Protein AF-A0A5K0Z6K7-F1 (afdb_monomer_lite)

Radius of gyration: 19.3 Å; chains: 1; bounding box: 30×41×58 Å

InterPro domains:
  IPR002132 Large ribosomal subunit protein uL5 [PTHR11994] (1-59)
  IPR022803 Large ribosomal subunit protein uL5 domain superfamily [G3DSA:3.30.1440.10] (1-60)
  IPR022803 Large ribosomal subunit protein uL5 domain superfamily [SSF55282] (1-56)

Structure (mmCIF, N/CA/C/O backbone):
data_AF-A0A5K0Z6K7-F1
#
_entry.id   AF-A0A5K0Z6K7-F1
#
loop_
_atom_site.group_PDB
_atom_site.id
_atom_site.type_symbol
_atom_site.label_atom_id
_atom_site.label_alt_id
_atom_site.label_comp_id
_atom_site.label_asym_id
_atom_site.label_entity_id
_atom_site.label_seq_id
_atom_site.pdbx_PDB_ins_code
_atom_site.Cartn_x
_atom_site.Cartn_y
_atom_site.Cartn_z
_atom_site.occupancy
_atom_site.B_iso_or_equiv
_atom_site.auth_seq_id
_atom_site.auth_comp_id
_atom_site.auth_asym_id
_atom_site.auth_atom_id
_atom_site.pdbx_PDB_model_num
ATOM 1 N N . TYR A 1 1 ? 19.917 -20.381 -13.107 1.00 78.25 1 TYR A N 1
ATOM 2 C CA . TYR A 1 1 ? 18.893 -20.918 -14.017 1.00 78.25 1 TYR A CA 1
ATOM 3 C C . TYR A 1 1 ? 19.026 -22.419 -13.962 1.00 78.25 1 TYR A C 1
ATOM 5 O O . TYR A 1 1 ? 20.083 -22.920 -14.323 1.00 78.25 1 TYR A O 1
ATOM 13 N N . ASP A 1 2 ? 18.031 -23.095 -13.405 1.00 82.81 2 ASP A N 1
ATOM 14 C CA . ASP A 1 2 ? 17.981 -24.551 -13.393 1.00 82.81 2 ASP A CA 1
ATOM 15 C C . ASP A 1 2 ? 17.013 -24.989 -14.506 1.00 82.81 2 ASP A C 1
ATOM 17 O O . ASP A 1 2 ? 15.817 -24.695 -14.418 1.00 82.81 2 ASP A O 1
ATOM 21 N N . PRO A 1 3 ? 17.509 -25.632 -15.579 1.00 86.62 3 PRO A N 1
ATOM 22 C CA . PRO A 1 3 ? 16.679 -26.060 -16.701 1.00 86.62 3 PRO A CA 1
ATOM 23 C C . PRO A 1 3 ? 15.596 -27.078 -16.322 1.00 86.62 3 PRO A C 1
ATOM 25 O O . PRO A 1 3 ? 14.652 -27.253 -17.086 1.00 86.62 3 PRO A O 1
ATOM 28 N N . SER A 1 4 ? 15.717 -27.752 -15.173 1.00 86.75 4 SER A N 1
ATOM 29 C CA . SER A 1 4 ? 14.763 -28.777 -14.735 1.00 86.75 4 SER A CA 1
ATOM 30 C C . SER A 1 4 ? 13.474 -28.202 -14.139 1.00 86.75 4 SER A C 1
ATOM 32 O O . SER A 1 4 ? 12.434 -28.856 -14.169 1.00 86.75 4 SER A O 1
ATOM 34 N N . THR A 1 5 ? 13.524 -26.978 -13.605 1.00 85.06 5 THR A N 1
ATOM 35 C CA . THR A 1 5 ? 12.426 -26.396 -12.820 1.00 85.06 5 THR A CA 1
ATOM 36 C C . THR A 1 5 ? 11.408 -25.638 -13.678 1.00 85.06 5 THR A C 1
ATOM 38 O O . THR A 1 5 ? 10.250 -25.546 -13.283 1.00 85.06 5 THR A O 1
ATOM 41 N N . GLY A 1 6 ? 11.798 -25.125 -14.851 1.00 86.38 6 GLY A N 1
ATOM 42 C CA . GLY A 1 6 ? 10.943 -24.299 -15.719 1.00 86.38 6 GLY A CA 1
ATOM 43 C C . GLY A 1 6 ? 10.857 -22.820 -15.302 1.00 86.38 6 GLY A C 1
ATOM 44 O O . GLY A 1 6 ? 11.513 -22.382 -14.357 1.00 86.38 6 GLY A O 1
ATOM 45 N N . ILE A 1 7 ? 10.071 -22.025 -16.042 1.00 90.50 7 ILE A N 1
ATOM 46 C CA . ILE A 1 7 ? 9.847 -20.592 -15.769 1.00 90.50 7 ILE A CA 1
ATOM 47 C C . ILE A 1 7 ? 8.499 -20.424 -15.066 1.00 90.50 7 ILE A C 1
ATOM 49 O O . ILE A 1 7 ? 7.466 -20.799 -15.617 1.00 90.50 7 ILE A O 1
ATOM 53 N N . TYR A 1 8 ? 8.508 -19.798 -13.890 1.00 89.19 8 TYR A N 1
ATOM 54 C CA . TYR A 1 8 ? 7.294 -19.456 -13.149 1.00 89.19 8 TYR A CA 1
ATOM 55 C C . TYR A 1 8 ? 7.053 -17.949 -13.171 1.00 89.19 8 TYR A C 1
ATOM 57 O O . TYR A 1 8 ? 7.968 -17.157 -12.945 1.00 89.19 8 TYR A O 1
ATOM 65 N N . GLY A 1 9 ? 5.805 -17.563 -13.433 1.00 92.06 9 GLY A N 1
ATOM 66 C CA . GLY A 1 9 ? 5.328 -16.205 -13.194 1.00 92.06 9 GLY A CA 1
ATOM 67 C C . GLY A 1 9 ? 5.043 -15.980 -11.710 1.00 92.06 9 GLY A C 1
ATOM 68 O O . GLY A 1 9 ? 4.788 -16.926 -10.965 1.00 92.06 9 GLY A O 1
ATOM 69 N N . MET A 1 10 ? 5.073 -14.722 -11.282 1.00 95.38 10 MET A N 1
ATOM 70 C CA . MET A 1 10 ? 4.720 -14.328 -9.923 1.00 95.38 10 MET A CA 1
ATOM 71 C C . MET A 1 10 ? 3.958 -13.010 -9.947 1.00 95.38 10 MET A C 1
ATOM 73 O O . MET A 1 10 ? 4.377 -12.061 -10.609 1.00 95.38 10 MET A O 1
ATOM 77 N N . ASP A 1 11 ? 2.889 -12.958 -9.158 1.00 94.06 11 ASP A N 1
ATOM 78 C CA . ASP A 1 11 ? 2.154 -11.734 -8.873 1.00 94.06 11 ASP A CA 1
ATOM 79 C C . ASP A 1 11 ? 2.608 -11.150 -7.536 1.00 94.06 11 ASP A C 1
ATOM 81 O O . ASP A 1 11 ? 2.687 -11.846 -6.520 1.00 94.06 11 ASP A O 1
ATOM 85 N N . PHE A 1 12 ? 2.875 -9.846 -7.526 1.00 92.50 12 PHE A N 1
ATOM 86 C CA . PHE A 1 12 ? 3.242 -9.111 -6.321 1.00 92.50 12 PHE A CA 1
ATOM 87 C C . PHE A 1 12 ? 2.130 -8.145 -5.926 1.00 92.50 12 PHE A C 1
ATOM 89 O O . PHE A 1 12 ? 1.722 -7.290 -6.711 1.00 92.50 12 PHE A O 1
ATOM 96 N N . TYR A 1 13 ? 1.695 -8.230 -4.669 1.00 95.38 13 TYR A N 1
ATOM 97 C CA . TYR A 1 13 ? 0.806 -7.252 -4.053 1.00 95.38 13 TYR A CA 1
ATOM 98 C C . TYR A 1 13 ? 1.440 -6.704 -2.777 1.00 95.38 13 TYR A C 1
ATOM 100 O O . TYR A 1 13 ? 1.806 -7.461 -1.878 1.00 95.38 13 TYR A O 1
ATOM 108 N N . VAL A 1 14 ? 1.575 -5.380 -2.701 1.00 94.25 14 VAL A N 1
ATOM 109 C CA . VAL A 1 14 ? 2.245 -4.692 -1.592 1.00 94.25 14 VAL A CA 1
ATOM 110 C C . VAL A 1 14 ? 1.247 -3.797 -0.870 1.00 94.25 14 VAL A C 1
ATOM 112 O O . VAL A 1 14 ? 0.582 -2.966 -1.486 1.00 94.25 14 VAL A O 1
ATOM 115 N N . VAL A 1 15 ? 1.169 -3.948 0.453 1.00 95.50 15 VAL A N 1
ATOM 116 C CA . VAL A 1 15 ? 0.309 -3.133 1.320 1.00 95.50 15 VAL A CA 1
ATOM 117 C C . VAL A 1 15 ? 1.150 -2.078 2.030 1.00 95.50 15 VAL A C 1
ATOM 119 O O . VAL A 1 15 ? 2.132 -2.405 2.695 1.00 95.50 15 VAL A O 1
ATOM 122 N N . LEU A 1 16 ? 0.739 -0.814 1.919 1.00 96.00 16 LEU A N 1
ATOM 123 C CA . LEU A 1 16 ? 1.363 0.311 2.613 1.00 96.00 16 LEU A CA 1
AT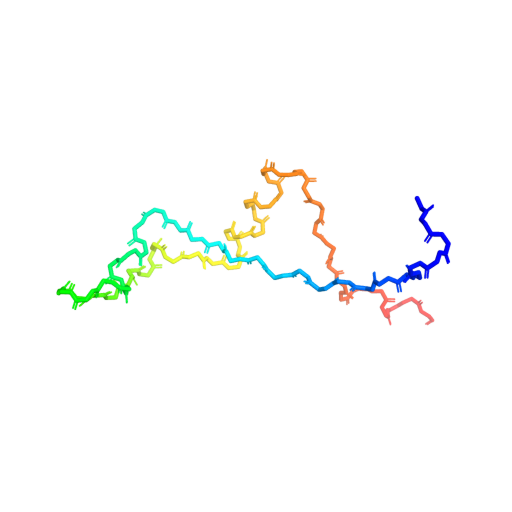OM 124 C C . LEU A 1 16 ? 0.521 0.718 3.827 1.00 96.00 16 LEU A C 1
ATOM 126 O O . LEU A 1 16 ? -0.675 0.975 3.706 1.00 96.00 16 LEU A O 1
ATOM 130 N N . GLU A 1 17 ? 1.155 0.832 4.994 1.00 95.94 17 GLU A N 1
ATOM 131 C CA . GLU A 1 17 ? 0.528 1.323 6.225 1.00 95.94 17 GLU A CA 1
ATOM 132 C C . GLU A 1 17 ? 1.436 2.343 6.924 1.00 95.94 17 GLU A C 1
ATOM 134 O O . GLU A 1 17 ? 2.663 2.235 6.900 1.00 95.94 17 GLU A O 1
ATOM 139 N N . ARG A 1 18 ? 0.826 3.325 7.598 1.00 95.38 18 ARG A N 1
ATOM 140 C CA . ARG A 1 18 ? 1.533 4.223 8.523 1.00 95.38 18 ARG A CA 1
ATOM 141 C C . ARG A 1 18 ? 1.622 3.578 9.912 1.00 95.38 18 ARG A C 1
ATOM 143 O O . ARG A 1 18 ? 0.785 2.752 10.291 1.00 95.38 18 ARG A O 1
ATOM 150 N N . ALA A 1 19 ? 2.610 3.979 10.711 1.00 95.75 19 ALA A N 1
ATOM 151 C CA . ALA A 1 19 ? 2.693 3.554 12.107 1.00 95.75 19 ALA A CA 1
ATOM 152 C C . ALA A 1 19 ? 1.458 4.050 12.884 1.00 95.75 19 ALA A C 1
ATOM 154 O O . ALA A 1 19 ? 1.279 5.249 13.064 1.00 95.75 19 ALA A O 1
ATOM 155 N N . GLY A 1 20 ? 0.604 3.124 13.330 1.00 95.50 20 GLY A N 1
ATOM 156 C CA . GLY A 1 20 ? -0.664 3.454 14.002 1.00 95.50 20 GLY A CA 1
ATOM 157 C C . GLY A 1 20 ? -1.848 2.574 13.595 1.00 95.50 20 GLY A C 1
ATOM 158 O O . GLY A 1 20 ? -2.819 2.466 14.342 1.00 95.50 20 GLY A O 1
ATOM 159 N N . TYR A 1 21 ? -1.745 1.834 12.486 1.00 96.62 21 TYR A N 1
ATOM 160 C CA . TYR A 1 21 ? -2.817 0.961 11.975 1.00 96.62 21 TYR A CA 1
ATOM 161 C C . TYR A 1 21 ? -3.228 -0.190 12.906 1.00 96.62 21 TYR A C 1
ATOM 163 O O . TYR A 1 21 ? -4.253 -0.840 12.702 1.00 96.62 21 TYR A O 1
ATOM 171 N N . ARG A 1 22 ? -2.485 -0.440 13.988 1.00 96.62 22 ARG A N 1
ATOM 172 C CA . ARG A 1 22 ? -2.865 -1.441 14.992 1.00 96.62 22 ARG A CA 1
ATOM 173 C C . ARG A 1 22 ? -4.212 -1.133 15.658 1.00 96.62 22 ARG A C 1
ATOM 175 O O . ARG A 1 22 ? -4.885 -2.068 16.089 1.00 96.62 22 ARG A O 1
ATOM 182 N N . VAL A 1 23 ? -4.637 0.132 15.738 1.00 97.19 23 VAL A N 1
ATOM 183 C CA . VAL A 1 23 ? -5.895 0.516 16.413 1.00 97.19 23 VAL A CA 1
ATOM 184 C C . VAL A 1 23 ? -7.144 -0.131 15.801 1.00 97.19 23 VAL A C 1
ATOM 186 O O . VAL A 1 23 ? -8.073 -0.453 16.542 1.00 97.19 23 VAL A O 1
ATOM 189 N N . SER A 1 24 ? -7.132 -0.420 14.494 1.00 96.94 24 SER A N 1
ATOM 190 C CA . SER A 1 24 ? -8.230 -1.104 13.793 1.00 96.94 24 SER A CA 1
ATOM 191 C C . SER A 1 24 ? -8.136 -2.632 13.836 1.00 96.94 24 SER A C 1
ATOM 193 O O . 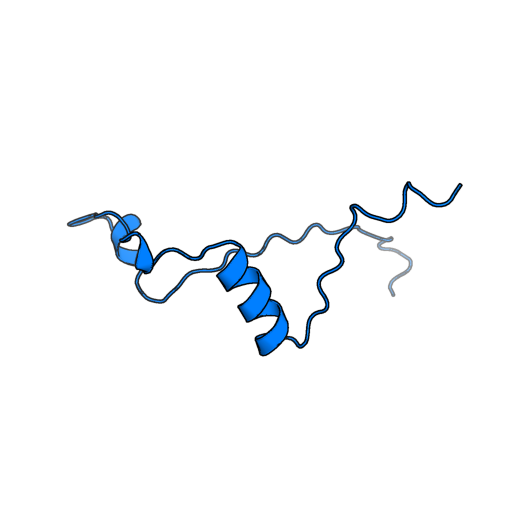SER A 1 24 ? -9.111 -3.319 13.526 1.00 96.94 24 SER A O 1
ATOM 195 N N . ARG A 1 25 ? -6.988 -3.188 14.239 1.00 96.44 25 ARG A N 1
ATOM 196 C CA . ARG A 1 25 ? -6.722 -4.638 14.256 1.00 96.44 25 ARG A CA 1
ATOM 197 C C . ARG A 1 25 ? -6.688 -5.236 15.663 1.00 96.44 25 ARG A C 1
ATOM 199 O O . ARG A 1 25 ? -6.902 -6.432 15.823 1.00 96.44 25 ARG A O 1
ATOM 206 N N . ARG A 1 26 ? -6.423 -4.424 16.692 1.00 97.00 26 ARG A N 1
ATOM 207 C CA . ARG A 1 26 ? -6.333 -4.881 18.089 1.00 97.00 26 ARG A CA 1
ATOM 208 C C . ARG A 1 26 ? -7.662 -5.448 18.603 1.00 97.00 26 ARG A C 1
ATOM 210 O O . ARG A 1 26 ? -8.728 -4.951 18.257 1.00 97.00 26 ARG A O 1
ATOM 217 N N . ARG A 1 27 ? -7.577 -6.449 19.489 1.00 97.19 27 ARG A N 1
ATOM 218 C CA . ARG A 1 27 ? -8.740 -7.116 20.107 1.00 97.19 27 ARG A CA 1
ATOM 219 C C . ARG A 1 27 ? -9.497 -6.218 21.091 1.00 97.19 27 ARG A C 1
ATOM 221 O O . ARG A 1 27 ? -10.716 -6.139 21.033 1.00 97.19 27 ARG A O 1
ATOM 228 N N . ARG A 1 28 ? -8.785 -5.553 22.007 1.00 96.81 28 ARG A N 1
ATOM 229 C CA . ARG A 1 28 ? -9.373 -4.658 23.021 1.00 96.81 28 ARG A CA 1
ATOM 230 C C . ARG A 1 28 ? -9.357 -3.206 22.536 1.00 96.81 28 ARG A C 1
ATOM 232 O O . ARG A 1 28 ? -8.355 -2.768 21.973 1.00 96.81 28 ARG A O 1
ATOM 239 N N . CYS A 1 29 ? -10.439 -2.467 22.799 1.00 96.44 29 CYS A N 1
ATOM 240 C CA . CYS A 1 29 ? -10.607 -1.050 22.442 1.00 96.44 29 CYS A CA 1
ATOM 241 C C . CYS A 1 29 ? -10.352 -0.764 20.950 1.00 96.44 29 CYS A C 1
ATOM 243 O O . CYS A 1 29 ? -9.658 0.194 20.602 1.00 96.44 29 CYS A O 1
ATOM 245 N N . LYS A 1 30 ? -10.841 -1.625 20.054 1.00 97.81 30 LYS A N 1
ATOM 246 C CA . LYS A 1 30 ? -10.723 -1.418 18.606 1.00 97.81 30 LYS A CA 1
ATOM 247 C C . LYS A 1 30 ? -11.373 -0.091 18.204 1.00 97.81 30 LYS A C 1
ATOM 249 O O . LYS A 1 30 ? -12.464 0.226 18.664 1.00 97.81 30 LYS A O 1
ATOM 254 N N . SER A 1 31 ? -10.700 0.669 17.349 1.00 97.12 31 SER A N 1
ATOM 255 C CA . SER A 1 31 ? -11.195 1.947 16.838 1.00 97.12 31 SER A CA 1
ATOM 256 C C . SER A 1 31 ? -10.807 2.139 15.374 1.00 97.12 31 SER A C 1
ATOM 258 O O . SER A 1 31 ? -9.919 1.461 14.851 1.00 97.12 31 SER A O 1
ATOM 260 N N . CYS A 1 32 ? -11.482 3.059 14.691 1.00 96.50 32 CYS A N 1
ATOM 261 C CA . CYS A 1 32 ? -11.185 3.375 13.299 1.00 96.50 32 CYS A CA 1
ATOM 262 C C . CYS A 1 32 ? -9.845 4.112 13.161 1.00 96.50 32 CYS A C 1
ATOM 264 O O . CYS A 1 32 ? -9.462 4.901 14.025 1.00 96.50 32 CYS A O 1
ATOM 266 N N . VAL A 1 33 ? -9.155 3.889 12.039 1.00 96.88 33 VAL A N 1
ATOM 267 C CA . VAL A 1 33 ? -8.033 4.742 11.625 1.00 96.88 33 VAL A CA 1
ATOM 268 C C . VAL A 1 33 ? -8.605 6.058 11.101 1.00 96.88 33 VAL A C 1
ATOM 270 O O . VAL A 1 33 ? -9.449 6.044 10.195 1.00 96.88 33 VAL A O 1
ATOM 273 N N . GLY A 1 34 ? -8.156 7.172 11.684 1.00 96.56 34 GLY A N 1
ATOM 274 C CA . GLY A 1 34 ? -8.584 8.519 11.307 1.00 96.56 34 GLY A CA 1
ATOM 275 C C . GLY A 1 34 ? -8.262 8.848 9.849 1.00 96.56 34 GLY A C 1
ATOM 276 O O . GLY A 1 34 ? -7.290 8.336 9.297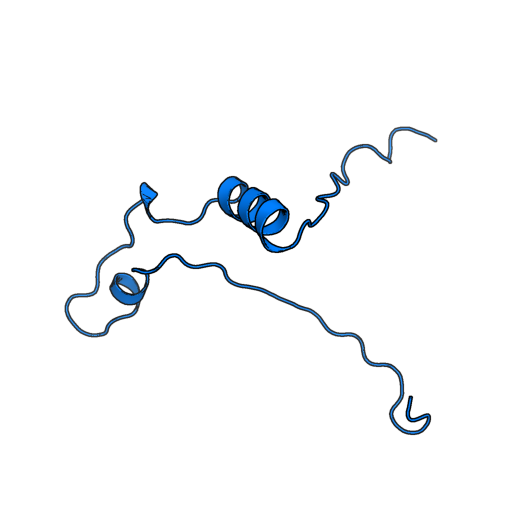 1.00 96.56 34 GLY A O 1
ATOM 277 N N . LEU A 1 35 ? -9.077 9.708 9.232 1.00 95.50 35 LEU A N 1
ATOM 278 C CA . LEU A 1 35 ? -9.033 9.998 7.794 1.00 95.50 35 LEU A CA 1
ATOM 279 C C . LEU A 1 35 ? -7.640 10.437 7.318 1.00 95.50 35 LEU A C 1
ATOM 281 O O . LEU A 1 35 ? -7.094 9.831 6.404 1.00 95.50 35 LEU A O 1
ATOM 285 N N . HIS A 1 36 ? -7.030 11.411 7.995 1.00 95.62 36 HIS A N 1
ATOM 286 C CA . HIS A 1 36 ? -5.700 11.931 7.650 1.00 95.62 36 HIS A CA 1
ATOM 287 C C .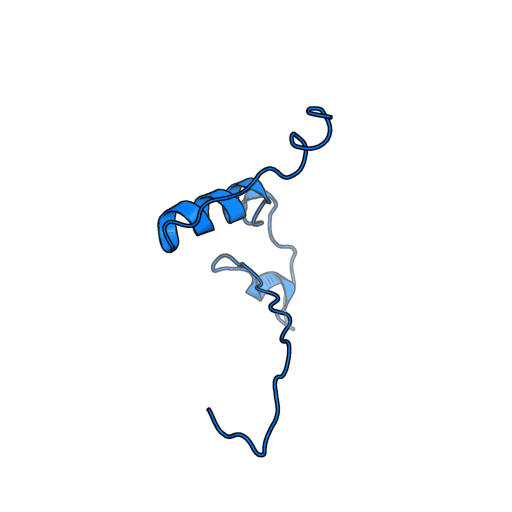 HIS A 1 36 ? -4.551 10.944 7.902 1.00 95.62 36 HIS A C 1
ATOM 289 O O . HIS A 1 36 ? -3.443 11.149 7.418 1.00 95.62 36 HIS A O 1
ATOM 295 N N . HIS A 1 37 ? -4.790 9.880 8.673 1.00 96.75 37 HIS A N 1
ATOM 296 C CA . HIS A 1 37 ? -3.797 8.832 8.905 1.00 96.75 37 HIS A CA 1
ATOM 297 C C . HIS A 1 37 ? -3.875 7.719 7.849 1.00 96.75 37 HIS A C 1
ATOM 299 O O . HIS A 1 37 ? -3.006 6.844 7.797 1.00 96.75 37 HIS A O 1
ATOM 305 N N . ARG A 1 38 ? -4.914 7.720 7.003 1.00 96.00 38 ARG A N 1
ATOM 306 C CA . ARG A 1 38 ? -5.024 6.755 5.911 1.00 96.00 38 ARG A CA 1
ATOM 307 C C . ARG A 1 38 ? -4.014 7.076 4.814 1.00 96.00 38 ARG A C 1
ATOM 309 O O . ARG A 1 38 ? -3.665 8.232 4.608 1.00 96.00 38 ARG A O 1
ATOM 316 N N . VAL A 1 39 ? -3.525 6.041 4.136 1.00 96.62 39 VAL A N 1
ATOM 317 C CA . VAL A 1 39 ? -2.662 6.213 2.961 1.00 96.62 39 VAL A CA 1
ATOM 318 C C . VAL A 1 39 ? -3.575 6.388 1.755 1.00 96.62 39 VAL A C 1
ATOM 320 O O . VAL A 1 39 ? -4.427 5.536 1.504 1.00 96.62 39 VAL A O 1
ATOM 323 N N . THR A 1 40 ? -3.436 7.503 1.044 1.00 96.69 40 THR A N 1
ATOM 324 C CA . THR A 1 40 ? -4.151 7.749 -0.214 1.00 96.69 40 THR A CA 1
ATOM 325 C C . THR A 1 40 ? -3.355 7.216 -1.403 1.00 96.69 40 THR A C 1
ATOM 327 O O . THR A 1 40 ? -2.186 6.836 -1.281 1.00 96.69 40 THR A O 1
ATOM 330 N N . LYS A 1 41 ? -3.979 7.197 -2.583 1.00 94.00 41 LYS A N 1
ATOM 331 C CA . LYS A 1 41 ? -3.305 6.811 -3.826 1.00 94.00 41 LYS A CA 1
ATOM 332 C C . LYS A 1 41 ? -2.115 7.734 -4.107 1.00 94.00 41 LYS A C 1
ATOM 334 O O . LYS A 1 41 ? -1.038 7.267 -4.459 1.00 94.00 41 LYS A O 1
ATOM 339 N N . GLU A 1 42 ? -2.298 9.034 -3.919 1.00 94.25 42 GLU A N 1
ATOM 340 C CA . GLU A 1 42 ? -1.289 10.063 -4.164 1.00 94.25 42 GLU A CA 1
ATOM 341 C C . GLU A 1 42 ? -0.106 9.925 -3.207 1.00 94.25 42 GLU A C 1
ATOM 343 O O . GLU A 1 42 ? 1.043 10.036 -3.637 1.00 94.25 42 GLU A O 1
ATOM 348 N N . ASP A 1 43 ? -0.374 9.626 -1.934 1.00 94.94 43 ASP A N 1
ATOM 349 C CA . ASP A 1 43 ? 0.665 9.351 -0.941 1.00 94.94 43 ASP A CA 1
ATOM 350 C C . ASP A 1 43 ? 1.502 8.130 -1.337 1.00 94.94 43 ASP A C 1
ATOM 352 O O . ASP A 1 43 ? 2.731 8.183 -1.293 1.00 94.94 43 ASP A O 1
ATOM 356 N N . ALA A 1 44 ? 0.846 7.043 -1.755 1.00 95.50 44 ALA A N 1
ATOM 357 C CA . ALA A 1 44 ? 1.512 5.813 -2.175 1.00 95.50 44 ALA A CA 1
ATOM 358 C C . ALA A 1 44 ? 2.398 6.027 -3.414 1.00 95.50 44 ALA A C 1
ATOM 360 O O . ALA A 1 44 ? 3.546 5.586 -3.438 1.00 95.50 44 ALA A O 1
ATOM 361 N N . MET A 1 45 ? 1.888 6.751 -4.416 1.00 94.50 45 MET A N 1
ATOM 362 C CA . MET A 1 45 ? 2.633 7.102 -5.629 1.00 94.50 45 MET A CA 1
ATOM 363 C C . MET A 1 45 ? 3.893 7.916 -5.301 1.00 94.50 45 MET A C 1
ATOM 365 O O . MET A 1 45 ? 4.988 7.568 -5.744 1.00 94.50 45 MET A O 1
ATOM 369 N N . LYS A 1 46 ? 3.760 8.960 -4.471 1.00 95.44 46 LYS A N 1
ATOM 370 C CA . LYS A 1 46 ? 4.896 9.791 -4.041 1.00 95.44 46 LYS A CA 1
ATOM 371 C C . LYS A 1 46 ? 5.908 8.995 -3.224 1.00 95.44 46 LYS A C 1
ATOM 373 O O . LYS A 1 46 ? 7.108 9.133 -3.434 1.00 95.44 46 LYS A O 1
ATOM 378 N N . TRP A 1 47 ? 5.439 8.150 -2.306 1.00 95.50 47 TRP A N 1
ATOM 379 C CA . TRP A 1 47 ? 6.318 7.309 -1.497 1.00 95.50 47 TRP A CA 1
ATOM 380 C C . TRP A 1 47 ? 7.150 6.364 -2.366 1.00 95.50 47 TRP A C 1
ATOM 382 O O . TRP A 1 47 ? 8.348 6.232 -2.134 1.00 95.50 47 TRP A O 1
ATOM 392 N N . PHE A 1 48 ? 6.546 5.761 -3.393 1.00 95.56 48 PHE A N 1
ATOM 393 C CA . PHE A 1 48 ? 7.252 4.874 -4.315 1.00 95.56 48 PHE A CA 1
ATOM 394 C C . PHE A 1 48 ? 8.335 5.611 -5.118 1.00 95.56 48 PHE A C 1
ATOM 396 O O . PHE A 1 48 ? 9.470 5.140 -5.190 1.00 95.56 48 PHE A O 1
ATOM 403 N N . GLN A 1 49 ? 8.013 6.798 -5.642 1.00 95.31 49 GLN A N 1
ATOM 404 C CA . GLN A 1 49 ? 8.973 7.656 -6.345 1.00 95.31 49 GLN A CA 1
ATOM 405 C C . GLN A 1 49 ? 10.147 8.063 -5.448 1.00 95.31 49 GLN A C 1
ATOM 407 O O . GLN A 1 49 ? 11.291 7.972 -5.862 1.00 95.31 49 GLN A O 1
ATOM 412 N N . VAL A 1 50 ? 9.888 8.486 -4.208 1.00 96.38 50 VAL A N 1
ATOM 413 C CA . VAL A 1 50 ? 10.950 8.965 -3.307 1.00 96.38 50 VAL A CA 1
ATOM 414 C C . VAL A 1 50 ? 11.787 7.817 -2.745 1.00 96.38 50 VAL A C 1
ATOM 416 O O . VAL A 1 50 ? 12.998 7.947 -2.603 1.00 96.38 50 VAL A O 1
ATOM 419 N N . LYS A 1 51 ? 11.158 6.697 -2.376 1.00 95.38 51 LYS A N 1
ATOM 420 C CA . LYS A 1 51 ? 11.846 5.606 -1.675 1.00 95.38 51 LYS A CA 1
ATOM 421 C C . LYS A 1 51 ? 12.655 4.711 -2.610 1.00 95.38 51 LYS A C 1
ATOM 423 O O . LYS A 1 51 ? 13.672 4.176 -2.175 1.00 95.38 51 LYS A O 1
ATOM 428 N N . TYR A 1 52 ? 12.177 4.527 -3.838 1.00 95.56 52 TYR A N 1
ATOM 429 C CA . TYR A 1 52 ? 12.740 3.586 -4.807 1.00 95.56 52 TYR A CA 1
ATOM 430 C C . TYR A 1 52 ? 13.072 4.224 -6.156 1.00 95.56 52 TYR A C 1
ATOM 432 O O . TYR A 1 52 ? 13.383 3.492 -7.088 1.00 95.56 52 TYR A O 1
ATOM 440 N N . GLU A 1 53 ? 12.963 5.552 -6.286 1.00 94.75 53 GLU A N 1
ATOM 441 C CA . GLU A 1 53 ? 13.195 6.266 -7.556 1.00 94.75 53 GLU A CA 1
ATOM 442 C C . GLU A 1 53 ? 12.317 5.723 -8.699 1.00 94.75 53 GLU A C 1
ATOM 444 O O . GLU A 1 53 ? 12.667 5.748 -9.877 1.00 94.75 53 GLU A O 1
ATOM 449 N N . GLY A 1 54 ? 11.143 5.195 -8.336 1.00 90.50 54 GLY A N 1
ATOM 450 C CA . GLY A 1 54 ? 10.276 4.473 -9.253 1.00 90.50 54 GLY A CA 1
ATOM 451 C C . GLY A 1 54 ? 9.537 5.395 -10.221 1.00 90.50 54 GLY A C 1
ATOM 452 O O . GLY A 1 54 ? 8.934 6.386 -9.815 1.00 90.50 54 GLY A O 1
ATO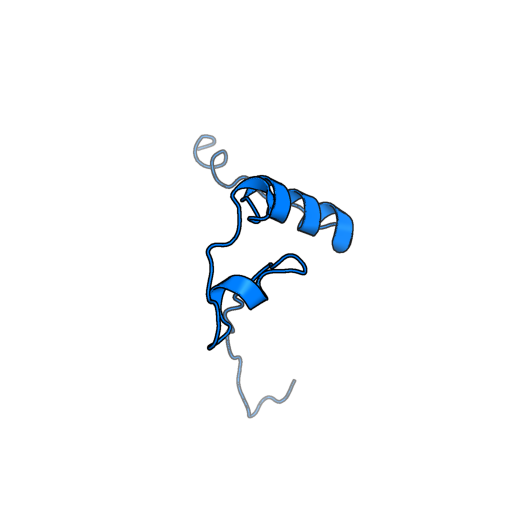M 453 N N . VAL A 1 55 ? 9.510 5.038 -11.505 1.00 92.88 55 VAL A N 1
ATOM 454 C CA . VAL A 1 55 ? 8.768 5.779 -12.538 1.00 92.88 55 VAL A CA 1
ATOM 455 C C . VAL A 1 55 ? 7.334 5.259 -12.634 1.00 92.88 55 VAL A C 1
ATOM 457 O O . VAL A 1 55 ? 7.102 4.060 -12.777 1.00 92.88 55 VAL A O 1
ATOM 460 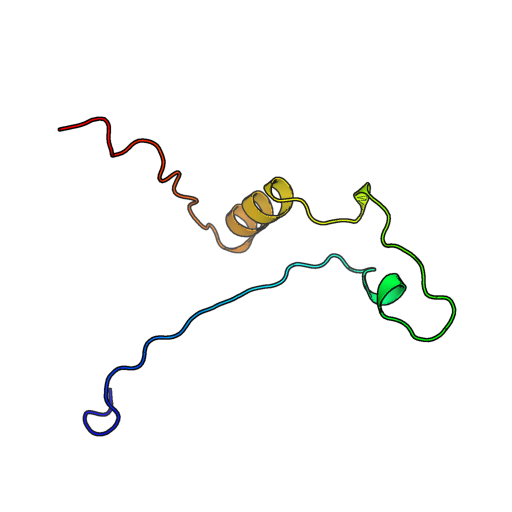N N . ILE A 1 56 ? 6.356 6.167 -12.582 1.00 90.69 56 ILE A N 1
ATOM 461 C CA . ILE A 1 56 ? 4.931 5.833 -12.712 1.00 90.69 56 ILE A CA 1
ATOM 462 C C . ILE A 1 56 ? 4.483 6.120 -14.143 1.00 90.69 56 ILE A C 1
ATOM 464 O O . ILE A 1 56 ? 4.495 7.267 -14.586 1.00 90.69 56 ILE A O 1
ATOM 468 N N . LEU A 1 57 ? 4.068 5.078 -14.861 1.00 89.56 57 LEU A N 1
ATOM 469 C CA . LEU A 1 57 ? 3.612 5.177 -16.246 1.00 89.56 57 LEU A CA 1
ATOM 470 C C . LEU A 1 57 ? 2.101 5.435 -16.293 1.00 89.56 57 LEU A C 1
ATOM 472 O O . LEU A 1 57 ? 1.316 4.667 -15.734 1.00 89.56 57 LEU A O 1
ATOM 476 N N . ASN A 1 58 ? 1.673 6.491 -16.988 1.00 82.00 58 ASN A N 1
ATOM 477 C CA . ASN A 1 58 ? 0.254 6.752 -17.223 1.00 82.00 58 ASN A CA 1
ATOM 478 C C . ASN A 1 58 ? -0.192 6.051 -18.517 1.00 82.00 58 ASN A C 1
ATOM 480 O O . ASN A 1 58 ? 0.091 6.519 -19.616 1.00 82.00 58 ASN A O 1
ATOM 484 N N . LYS A 1 59 ? -0.871 4.905 -18.403 1.00 63.62 59 LYS A N 1
ATOM 485 C CA . LYS A 1 59 ? -1.192 4.030 -19.551 1.00 63.62 59 LYS A CA 1
ATOM 486 C C . LYS A 1 59 ? -2.319 4.558 -20.466 1.00 63.62 59 LYS A C 1
ATOM 488 O O . LYS A 1 59 ? -2.672 3.896 -21.431 1.00 63.62 59 LYS A O 1
ATOM 493 N N . ALA A 1 60 ? -2.893 5.732 -20.191 1.00 59.91 60 ALA A N 1
ATOM 494 C CA . ALA A 1 60 ? -4.101 6.222 -20.866 1.00 59.91 60 ALA A CA 1
ATOM 495 C C . ALA A 1 60 ? -3.874 7.020 -22.173 1.00 59.91 60 ALA A C 1
ATOM 497 O O . ALA A 1 60 ? -4.851 7.475 -22.757 1.00 59.91 60 ALA A O 1
ATOM 498 N N . GLN A 1 61 ? -2.634 7.227 -22.637 1.00 55.69 61 GLN A N 1
ATOM 499 C CA . GLN A 1 61 ? -2.350 8.134 -23.772 1.00 55.69 61 GLN A CA 1
ATOM 500 C C . GLN A 1 61 ? -1.840 7.457 -25.059 1.00 55.69 61 GLN A C 1
ATOM 502 O O . GLN A 1 61 ? -1.710 8.126 -26.078 1.00 55.69 61 GLN A O 1
ATOM 507 N N . THR A 1 62 ? -1.583 6.146 -25.071 1.00 56.34 62 THR A N 1
ATOM 508 C CA . THR A 1 62 ? -0.979 5.456 -26.232 1.00 56.34 62 THR A CA 1
ATOM 509 C C . THR A 1 62 ? -1.968 4.919 -27.273 1.00 56.34 62 THR A C 1
ATOM 511 O O . THR A 1 62 ? -1.529 4.394 -28.288 1.00 56.34 62 THR A O 1
ATOM 514 N N . THR A 1 63 ? -3.283 5.080 -27.094 1.00 57.69 63 THR A N 1
ATOM 515 C CA . THR A 1 63 ? -4.295 4.644 -28.085 1.00 57.69 63 THR A CA 1
ATOM 516 C C . THR A 1 63 ? -4.741 5.746 -29.055 1.00 57.69 63 THR A C 1
ATOM 518 O O . THR A 1 63 ? -5.704 5.545 -29.784 1.00 57.69 63 THR A O 1
ATOM 521 N N . ALA A 1 64 ? -4.077 6.909 -29.068 1.00 54.16 64 ALA A N 1
ATOM 522 C CA . ALA A 1 64 ? -4.393 8.029 -29.969 1.00 54.16 64 ALA A CA 1
ATOM 523 C C . ALA A 1 64 ? -3.389 8.209 -31.129 1.00 54.16 64 ALA A C 1
ATOM 525 O O . ALA A 1 64 ? -3.488 9.177 -31.875 1.00 54.16 64 ALA A O 1
ATOM 526 N N . ALA A 1 65 ? -2.425 7.297 -31.280 1.00 53.47 65 ALA A N 1
ATOM 527 C CA . ALA A 1 65 ? -1.475 7.288 -32.390 1.00 53.47 65 ALA A CA 1
ATOM 528 C C . ALA A 1 65 ? -1.592 5.957 -33.145 1.00 53.47 65 ALA A C 1
ATOM 530 O O . ALA A 1 65 ? -0.832 5.014 -32.926 1.00 53.47 65 ALA A O 1
ATOM 531 N N . SER A 1 66 ? -2.617 5.862 -33.984 1.00 49.44 66 SER A N 1
ATOM 532 C CA . SER A 1 66 ? -2.765 4.884 -35.065 1.00 49.44 66 SER A CA 1
ATOM 533 C C . SER A 1 66 ? -3.478 5.581 -36.209 1.00 49.44 66 SER A C 1
ATOM 535 O O . SER A 1 66 ? -4.501 6.238 -35.913 1.00 49.44 66 SER A O 1
#

Organism: NCBI:txid210225

Foldseek 3Di:
DDPVPDDDDDDDDDDDADPPVVLCVDPPNRDDDDPVRDQDPVNVVVCCCVVPVDDDDDPPPPPPPD

pLDDT: mean 89.24, std 12.94, range [49.44, 97.81]

Sequence (66 aa):
YDPSTGIYGMDFYVVLERAGYRVSRRRRCKSCVGLHHRVTKEDAMKWFQVKYEGVILNKAQTTAAS

Secondary structure (DSSP, 8-state):
--TTT-------------TTTHHHH-SSS--PPPGGGSPPHHHHHHHHHHHH-PPPP-TTSGGG--